Protein AF-S5MU71-F1 (afdb_monomer)

pLDDT: mean 88.89, std 8.13, range [57.47, 96.38]

Sequence (93 aa):
MWGVELLAIRYAAWIKPEFEIEVYEVFKTVVRLGVGAMSRLNKIDHIINTETKAISQCASQMAKWGVGGRKRLLHVARERVVNEVQMYLPGMV

Nearest PDB structures (foldseek):
  3na7-assembly1_A  TM=4.622E-01  e=4.835E+00  Helicobacter pylori NCTC 11638

Solvent-accessible surface area (backbone atoms only — not comparable to full-atom values): 5081 Å² total; per-residue (Å²): 129,68,67,65,58,55,50,51,53,52,53,49,27,72,78,36,64,67,52,47,55,51,53,49,53,52,50,53,49,39,48,52,51,18,52,52,32,46,54,52,40,52,51,50,53,49,50,52,52,52,51,53,55,55,35,76,76,32,75,86,49,40,76,60,46,31,86,85,37,57,48,38,55,52,50,53,51,41,54,55,32,50,55,52,20,43,74,48,40,70,86,76,122

Secondary structure (DSSP, 8-state):
--HHHHHHHHHHHHH-HHHHHHHHHHHHHHHHHHHHHHHHHHHHHHHHHHHHHHHHT-HHHHHHHSTTSHHHHHHHHHHHHHHHHHHHSTT--

Structure (mmCIF, N/CA/C/O backbone):
data_AF-S5MU71-F1
#
_entry.id   AF-S5MU71-F1
#
loop_
_atom_site.group_PDB
_atom_site.id
_atom_site.type_symbol
_atom_site.label_atom_id
_atom_site.label_alt_id
_atom_site.label_comp_id
_atom_site.label_asym_id
_atom_site.label_entity_id
_atom_site.label_seq_id
_atom_site.pdbx_PDB_ins_code
_atom_site.Cartn_x
_atom_site.Cartn_y
_atom_site.Cartn_z
_atom_site.occupancy
_atom_site.B_iso_or_equiv
_atom_site.auth_seq_id
_atom_site.auth_comp_id
_atom_site.auth_asym_id
_atom_site.auth_atom_id
_atom_site.pdbx_PDB_model_num
ATOM 1 N N . MET A 1 1 ? 13.765 -14.038 -12.586 1.00 57.47 1 MET A N 1
ATOM 2 C CA . MET A 1 1 ? 15.056 -13.698 -13.219 1.00 57.47 1 MET A CA 1
ATOM 3 C C . MET A 1 1 ? 15.069 -12.193 -13.430 1.00 57.47 1 MET A C 1
ATOM 5 O O . MET A 1 1 ? 14.474 -11.756 -14.393 1.00 57.47 1 MET A O 1
ATOM 9 N N . TRP A 1 2 ? 15.694 -11.409 -12.549 1.00 82.00 2 TRP A N 1
ATOM 10 C CA . TRP A 1 2 ? 15.625 -9.934 -12.616 1.00 82.00 2 TRP A CA 1
ATOM 11 C C . TRP A 1 2 ? 16.721 -9.294 -13.494 1.00 82.00 2 TRP A C 1
ATOM 13 O O . TRP A 1 2 ? 16.593 -8.165 -13.955 1.00 82.00 2 TRP A O 1
ATOM 23 N N . GLY A 1 3 ? 17.826 -10.011 -13.741 1.00 89.38 3 GLY A N 1
ATOM 24 C CA . GLY A 1 3 ? 19.008 -9.448 -14.411 1.00 89.38 3 GLY A CA 1
ATOM 25 C C . GLY A 1 3 ? 18.819 -9.127 -15.898 1.00 89.38 3 GLY A C 1
ATOM 26 O O . GLY A 1 3 ? 19.360 -8.135 -16.376 1.00 89.38 3 GLY A O 1
ATOM 27 N N . VAL A 1 4 ? 18.036 -9.932 -16.625 1.00 91.19 4 VAL A N 1
ATOM 28 C CA . VAL A 1 4 ? 17.784 -9.727 -18.066 1.00 91.19 4 VAL A CA 1
ATOM 29 C C . VAL A 1 4 ? 16.893 -8.503 -18.298 1.00 91.19 4 VAL A C 1
ATOM 31 O O . VAL A 1 4 ? 17.160 -7.704 -19.192 1.00 91.19 4 VAL A O 1
ATOM 34 N N . GLU A 1 5 ? 15.878 -8.319 -17.455 1.00 89.38 5 GLU A N 1
ATOM 35 C CA . GLU A 1 5 ? 14.946 -7.186 -17.513 1.00 89.38 5 GLU A CA 1
ATOM 36 C C . GLU A 1 5 ? 15.671 -5.861 -17.240 1.00 89.38 5 GLU A C 1
ATOM 38 O O . GLU A 1 5 ? 15.503 -4.896 -17.984 1.00 89.38 5 GLU A O 1
ATOM 43 N N . LEU A 1 6 ? 16.559 -5.833 -16.238 1.00 90.12 6 LEU A N 1
ATOM 44 C CA . LEU A 1 6 ? 17.403 -4.669 -15.945 1.00 90.12 6 LEU A CA 1
ATOM 45 C C . LEU A 1 6 ? 18.326 -4.302 -17.115 1.00 90.12 6 LEU A C 1
ATOM 47 O O . LEU A 1 6 ? 18.494 -3.123 -17.427 1.00 90.12 6 LEU A O 1
ATOM 51 N N . LEU A 1 7 ? 18.910 -5.304 -17.777 1.00 93.38 7 LEU A N 1
ATOM 52 C CA . LEU A 1 7 ? 19.739 -5.102 -18.966 1.00 93.38 7 LEU A CA 1
ATOM 53 C C . LEU A 1 7 ? 18.926 -4.499 -20.116 1.00 93.38 7 LEU A C 1
ATOM 55 O O . LEU A 1 7 ? 19.370 -3.526 -20.722 1.00 93.38 7 LEU A O 1
ATOM 59 N N . ALA A 1 8 ? 17.727 -5.023 -20.378 1.00 92.88 8 ALA A N 1
ATOM 60 C CA . ALA A 1 8 ? 16.835 -4.507 -21.414 1.00 92.88 8 ALA A CA 1
ATOM 61 C C . ALA A 1 8 ? 16.424 -3.047 -21.155 1.00 92.88 8 ALA A C 1
ATOM 63 O O . ALA A 1 8 ? 16.517 -2.222 -22.063 1.00 92.88 8 ALA A O 1
ATOM 64 N N . ILE A 1 9 ? 16.047 -2.708 -19.916 1.00 90.94 9 ILE A N 1
ATOM 65 C CA . ILE A 1 9 ? 15.717 -1.329 -19.513 1.00 90.94 9 ILE A CA 1
ATOM 66 C C . ILE A 1 9 ? 16.909 -0.400 -19.762 1.00 90.94 9 ILE A C 1
ATOM 68 O O . ILE A 1 9 ? 16.752 0.668 -20.350 1.00 90.94 9 ILE A O 1
ATOM 72 N N . ARG A 1 10 ? 18.118 -0.815 -19.367 1.00 92.50 10 ARG A N 1
ATOM 73 C CA . ARG A 1 10 ? 19.326 0.001 -19.537 1.00 92.50 10 ARG A CA 1
ATOM 74 C C . ARG A 1 10 ? 19.702 0.208 -21.005 1.00 92.50 10 ARG A C 1
ATOM 76 O O . ARG A 1 10 ? 20.102 1.307 -21.376 1.00 92.50 10 ARG A O 1
ATOM 83 N N . TYR A 1 11 ? 19.556 -0.818 -21.842 1.00 94.69 11 TYR A N 1
ATOM 84 C CA . TYR A 1 11 ? 19.758 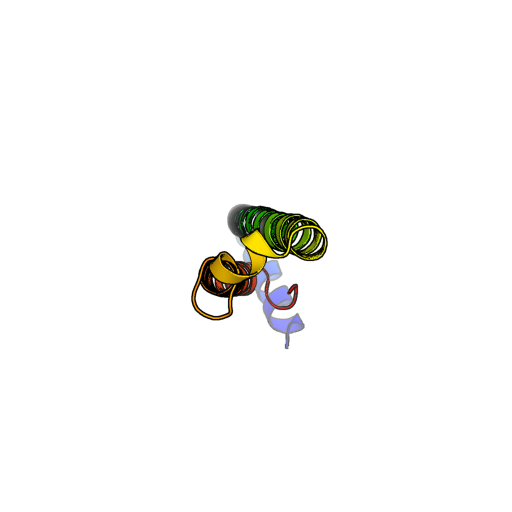-0.684 -23.287 1.00 94.69 11 TYR A CA 1
ATOM 85 C C . TYR A 1 11 ? 18.720 0.241 -23.931 1.00 94.69 11 TYR A C 1
ATOM 87 O O . TYR A 1 11 ? 19.087 1.081 -24.748 1.00 94.69 11 TYR A O 1
ATOM 95 N N . ALA A 1 12 ? 17.446 0.137 -23.546 1.00 92.25 12 ALA A N 1
ATOM 96 C CA . ALA A 1 12 ? 16.399 1.028 -24.040 1.00 92.25 12 ALA A CA 1
ATOM 97 C C . ALA A 1 12 ? 16.662 2.496 -23.652 1.00 92.25 12 ALA A C 1
ATOM 99 O O . ALA A 1 12 ? 16.564 3.378 -24.504 1.00 92.25 12 ALA A O 1
ATOM 100 N N . ALA A 1 13 ? 17.085 2.744 -22.407 1.00 93.81 13 ALA A N 1
ATOM 101 C CA . ALA A 1 13 ? 17.477 4.072 -21.933 1.00 93.81 13 ALA A CA 1
ATOM 102 C C . ALA A 1 13 ? 18.667 4.656 -22.715 1.00 93.81 13 ALA A C 1
ATOM 104 O O . ALA A 1 13 ? 18.678 5.844 -23.025 1.00 93.81 13 ALA A O 1
ATOM 105 N N . TRP A 1 14 ? 19.644 3.821 -23.093 1.00 93.94 14 TRP A N 1
ATOM 106 C CA . TRP A 1 14 ? 20.774 4.257 -23.922 1.00 93.94 14 TRP A CA 1
ATOM 107 C C . TRP A 1 14 ? 20.344 4.715 -25.324 1.00 93.94 14 TRP A C 1
ATOM 109 O O . TRP A 1 14 ? 20.911 5.664 -25.858 1.00 93.94 14 TRP A O 1
ATOM 119 N N . ILE A 1 15 ? 19.334 4.065 -25.910 1.00 94.00 15 ILE A N 1
ATOM 120 C CA . ILE A 1 15 ? 18.795 4.423 -27.232 1.00 94.00 15 ILE A CA 1
ATOM 121 C C . ILE A 1 15 ? 17.970 5.716 -27.162 1.00 94.00 15 ILE A C 1
ATOM 123 O O . ILE A 1 15 ? 18.017 6.521 -28.092 1.00 94.00 15 ILE A O 1
ATOM 127 N N . LYS A 1 16 ? 17.201 5.913 -26.083 1.00 94.31 16 LYS A N 1
ATOM 128 C CA . LYS A 1 16 ? 16.298 7.056 -25.912 1.00 94.31 16 LYS A CA 1
ATOM 129 C C . LYS A 1 16 ? 16.301 7.544 -24.454 1.00 94.31 16 LYS A C 1
ATOM 131 O O . LYS A 1 16 ? 15.638 6.925 -23.625 1.00 94.31 16 LYS A O 1
ATOM 136 N N . PRO A 1 17 ? 16.959 8.669 -24.126 1.00 92.25 17 PRO A N 1
ATOM 137 C CA . PRO A 1 17 ? 17.021 9.169 -22.751 1.00 92.25 17 PRO A CA 1
ATOM 138 C C . PRO A 1 17 ? 15.654 9.475 -22.120 1.00 92.25 17 PRO A C 1
ATOM 140 O O . PRO A 1 17 ? 15.477 9.287 -20.919 1.00 92.25 17 PRO A O 1
ATOM 143 N N . GLU A 1 18 ? 14.650 9.893 -22.902 1.00 93.12 18 GLU A N 1
ATOM 144 C CA . GLU A 1 18 ? 13.311 10.181 -22.363 1.00 93.12 18 GLU A CA 1
ATOM 145 C C . GLU A 1 18 ? 12.628 8.928 -21.801 1.00 93.12 18 GLU A C 1
ATOM 147 O O . GLU A 1 18 ? 11.809 9.036 -20.891 1.00 93.12 18 GLU A O 1
ATOM 152 N N . PHE A 1 19 ? 13.000 7.738 -22.284 1.00 94.00 19 PHE A N 1
ATOM 153 C CA . PHE A 1 19 ? 12.513 6.477 -21.729 1.00 94.00 19 PHE A CA 1
ATOM 154 C C . PHE A 1 19 ? 12.891 6.328 -20.249 1.00 94.00 19 PHE A C 1
ATOM 156 O O . PHE A 1 19 ? 12.074 5.885 -19.447 1.00 94.00 19 PHE A O 1
ATOM 163 N N . GLU A 1 20 ? 14.104 6.729 -19.857 1.00 90.31 20 GLU A N 1
ATOM 164 C CA . GLU A 1 20 ? 14.542 6.653 -18.459 1.00 90.31 20 GLU A CA 1
ATOM 165 C C . GLU A 1 20 ? 13.712 7.577 -17.558 1.00 90.31 20 GLU A C 1
ATOM 167 O O . GLU A 1 20 ? 13.318 7.189 -16.457 1.00 90.31 20 GLU A O 1
ATOM 172 N N . ILE A 1 21 ? 13.381 8.771 -18.056 1.00 92.00 21 ILE A N 1
ATOM 173 C CA . ILE A 1 21 ? 12.532 9.739 -17.351 1.00 92.00 21 ILE A CA 1
ATOM 174 C C . ILE A 1 21 ? 11.117 9.174 -17.166 1.00 92.00 21 ILE A C 1
ATOM 176 O O . ILE A 1 21 ? 10.563 9.248 -16.069 1.00 92.00 21 ILE A O 1
ATOM 180 N N . GLU A 1 22 ? 10.543 8.575 -18.213 1.00 92.69 22 GLU A N 1
ATOM 181 C CA . GLU A 1 22 ? 9.224 7.935 -18.152 1.00 92.69 22 GLU A CA 1
ATOM 182 C C . GLU A 1 22 ? 9.202 6.788 -17.131 1.00 92.69 22 GLU A C 1
ATOM 184 O O . GLU A 1 22 ? 8.317 6.738 -16.273 1.00 92.69 22 GLU A O 1
ATOM 189 N N . VAL A 1 23 ? 10.207 5.905 -17.162 1.00 91.25 23 VAL A N 1
ATOM 190 C CA . VAL A 1 23 ? 10.349 4.808 -16.190 1.00 91.25 23 VAL A CA 1
ATOM 191 C C . VAL A 1 23 ? 10.451 5.355 -14.765 1.00 91.25 23 VAL A C 1
ATOM 193 O O . VAL A 1 23 ? 9.783 4.842 -13.862 1.00 91.25 23 VAL A O 1
ATOM 196 N N . TYR A 1 24 ? 11.240 6.411 -14.554 1.00 92.00 24 TYR A N 1
ATOM 197 C CA . TYR A 1 24 ? 11.394 7.036 -13.244 1.00 92.00 24 TYR A CA 1
ATOM 198 C C . TYR A 1 24 ? 10.084 7.639 -12.719 1.00 92.00 24 TYR A C 1
ATOM 200 O O . TYR A 1 24 ? 9.719 7.400 -11.566 1.00 92.00 24 TYR A O 1
ATOM 208 N N . GL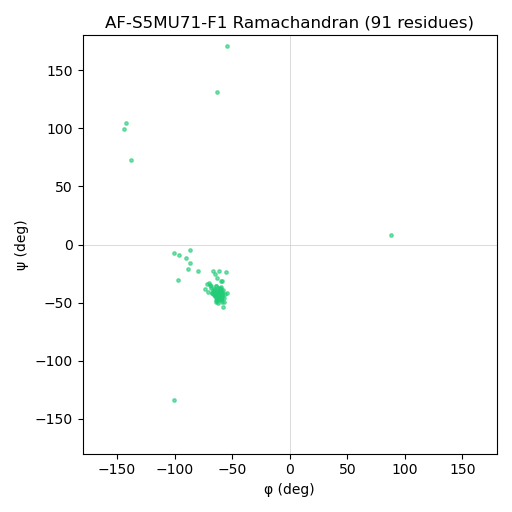U A 1 25 ? 9.347 8.391 -13.537 1.00 94.88 25 GLU A N 1
ATOM 209 C CA . GLU A 1 25 ? 8.090 9.018 -13.106 1.00 94.88 25 GLU A CA 1
ATOM 210 C C . GLU A 1 25 ? 6.981 7.987 -12.850 1.00 94.88 25 GLU A C 1
ATOM 212 O O . GLU A 1 25 ? 6.229 8.117 -11.875 1.00 94.88 25 GLU A O 1
ATOM 217 N N . VAL A 1 26 ? 6.917 6.910 -13.641 1.00 93.06 26 VAL A N 1
ATOM 218 C CA . VAL A 1 26 ? 6.019 5.776 -13.368 1.00 93.06 26 VAL A CA 1
ATOM 219 C C . VAL A 1 26 ? 6.380 5.124 -12.036 1.00 93.06 26 VAL A C 1
ATOM 221 O O . VAL A 1 26 ? 5.512 4.969 -11.174 1.00 93.06 26 VAL A O 1
ATOM 224 N N . PHE A 1 27 ? 7.658 4.802 -11.824 1.00 90.88 27 PHE A N 1
ATOM 225 C CA . PHE A 1 27 ? 8.128 4.206 -10.574 1.00 90.88 27 PHE A CA 1
ATOM 226 C C . PHE A 1 27 ? 7.793 5.087 -9.365 1.00 90.88 27 PHE A C 1
ATOM 228 O O . PHE A 1 27 ? 7.185 4.632 -8.396 1.00 90.88 27 PHE A O 1
ATOM 235 N N . LYS A 1 28 ? 8.119 6.378 -9.439 1.00 94.38 28 LYS A N 1
ATOM 236 C CA . LYS A 1 28 ? 7.832 7.370 -8.398 1.00 94.38 28 LYS A CA 1
ATOM 237 C C . LYS A 1 28 ? 6.337 7.476 -8.099 1.00 94.38 28 LYS A C 1
ATOM 239 O O . LYS A 1 28 ? 5.955 7.568 -6.931 1.00 94.38 28 LYS A O 1
ATOM 244 N N . THR A 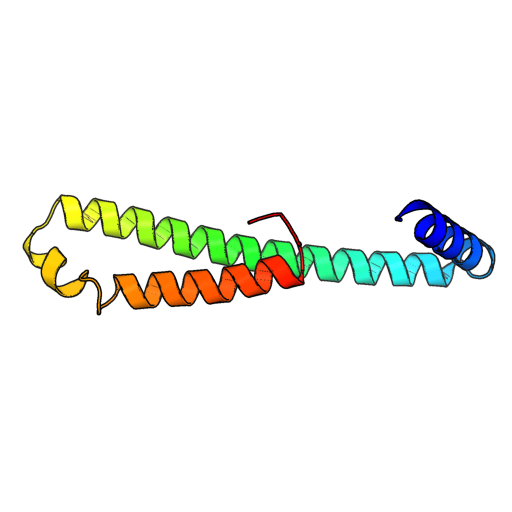1 29 ? 5.489 7.431 -9.125 1.00 95.69 29 THR A N 1
ATOM 245 C CA . THR A 1 29 ? 4.028 7.445 -8.969 1.00 95.69 29 THR A CA 1
ATOM 246 C C . THR A 1 29 ? 3.543 6.201 -8.230 1.00 95.69 29 THR A C 1
ATOM 248 O O . THR A 1 29 ? 2.826 6.330 -7.237 1.00 95.69 29 THR A O 1
ATOM 251 N N . VAL A 1 30 ? 3.981 5.009 -8.646 1.00 93.25 30 VAL A N 1
ATOM 252 C CA . VAL A 1 30 ? 3.623 3.734 -8.000 1.00 93.25 30 VAL A CA 1
ATOM 253 C C . VAL A 1 30 ? 4.067 3.715 -6.537 1.00 93.25 30 VAL A C 1
ATOM 255 O O . VAL A 1 30 ? 3.260 3.422 -5.656 1.00 93.25 30 VAL A O 1
ATOM 258 N N . VAL A 1 31 ? 5.308 4.121 -6.250 1.00 91.50 31 VAL A N 1
ATOM 259 C CA . VAL A 1 31 ? 5.816 4.214 -4.873 1.00 91.50 31 VAL A CA 1
ATOM 260 C C . VAL A 1 31 ? 4.981 5.191 -4.047 1.00 91.50 31 VAL A C 1
ATOM 262 O O . VAL A 1 31 ? 4.598 4.871 -2.923 1.00 91.50 31 VAL A O 1
ATOM 265 N N . ARG A 1 32 ? 4.636 6.367 -4.588 1.00 94.44 32 ARG A N 1
ATOM 266 C CA . ARG A 1 32 ? 3.804 7.354 -3.882 1.00 94.44 32 ARG A CA 1
ATOM 267 C C . ARG A 1 32 ? 2.407 6.813 -3.569 1.00 94.44 32 ARG A C 1
ATOM 269 O O . ARG A 1 32 ? 1.908 7.049 -2.467 1.00 94.44 32 ARG A O 1
ATOM 276 N N . LEU A 1 33 ? 1.789 6.087 -4.502 1.00 94.69 33 LEU A N 1
ATOM 277 C CA . LEU A 1 33 ? 0.499 5.422 -4.287 1.00 94.69 33 LEU A CA 1
ATOM 278 C C . LEU A 1 33 ? 0.603 4.356 -3.191 1.00 94.69 33 LEU A C 1
ATOM 280 O O . LEU A 1 33 ? -0.212 4.352 -2.266 1.00 94.69 33 LEU A O 1
ATOM 284 N N . GLY A 1 34 ? 1.653 3.536 -3.229 1.00 92.88 34 GLY A N 1
ATOM 285 C CA . GLY A 1 34 ? 1.937 2.537 -2.203 1.00 92.88 34 GLY A CA 1
ATOM 286 C C . GLY A 1 34 ? 2.151 3.139 -0.812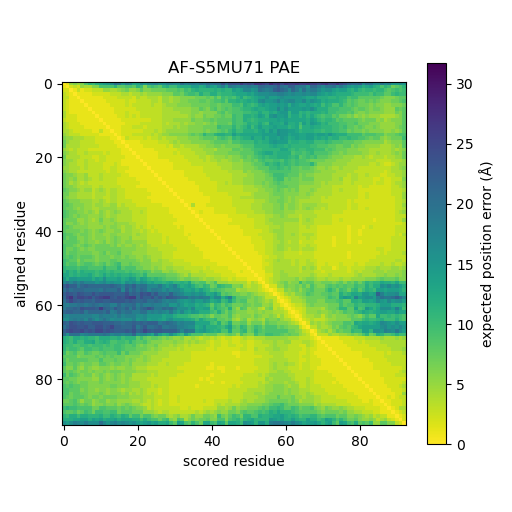 1.00 92.88 34 GLY A C 1
ATOM 287 O O . GLY A 1 34 ? 1.540 2.691 0.157 1.00 92.88 34 GLY A O 1
ATOM 288 N N . VAL A 1 35 ? 2.937 4.214 -0.699 1.00 93.12 35 VAL A N 1
ATOM 289 C CA . VAL A 1 35 ? 3.130 4.952 0.565 1.00 93.12 35 VAL A CA 1
ATOM 290 C C . VAL A 1 35 ? 1.809 5.539 1.071 1.00 93.12 35 VAL A C 1
ATOM 292 O O . VAL A 1 35 ? 1.516 5.473 2.267 1.00 93.12 35 VAL A O 1
ATOM 295 N N . GLY A 1 36 ? 0.975 6.071 0.175 1.00 94.94 36 GLY A N 1
ATOM 296 C CA . GLY A 1 36 ? -0.364 6.549 0.518 1.00 94.94 36 GLY A CA 1
ATOM 297 C C . GLY A 1 36 ? -1.265 5.440 1.072 1.00 94.94 36 GLY A C 1
ATOM 298 O O . GLY A 1 36 ? -1.948 5.650 2.077 1.00 94.94 36 GLY A O 1
ATOM 299 N N . ALA A 1 37 ? -1.241 4.255 0.458 1.00 94.50 37 ALA A N 1
ATOM 300 C CA . ALA A 1 37 ? -1.971 3.083 0.937 1.00 94.50 37 ALA A CA 1
ATOM 301 C C . ALA A 1 37 ? -1.451 2.602 2.304 1.00 94.50 37 ALA A C 1
ATOM 303 O O . ALA A 1 37 ? -2.251 2.396 3.219 1.00 94.50 37 ALA A O 1
ATOM 304 N N . MET A 1 38 ? -0.129 2.549 2.502 1.00 94.12 38 MET A N 1
ATOM 305 C CA . MET A 1 38 ? 0.478 2.210 3.798 1.00 94.12 38 MET A CA 1
ATOM 306 C C . MET A 1 38 ? 0.095 3.202 4.901 1.00 94.12 38 MET A C 1
ATOM 308 O O . MET A 1 38 ? -0.221 2.797 6.016 1.00 94.12 38 MET A O 1
ATOM 312 N N . SER A 1 39 ? 0.052 4.504 4.606 1.00 95.75 39 SER A N 1
ATOM 313 C CA . SER A 1 39 ? -0.386 5.513 5.580 1.00 95.75 39 SER A CA 1
ATOM 314 C C . SER A 1 39 ? -1.828 5.270 6.050 1.00 95.75 39 SER A C 1
ATOM 316 O O . SER A 1 39 ? -2.120 5.349 7.248 1.00 95.75 39 SER A O 1
ATOM 318 N N . ARG A 1 40 ? -2.732 4.904 5.130 1.00 95.44 40 ARG A N 1
ATOM 319 C CA . ARG A 1 40 ? -4.113 4.531 5.478 1.00 95.44 40 ARG A CA 1
ATOM 320 C C . ARG A 1 40 ? -4.167 3.246 6.299 1.00 95.44 40 ARG A C 1
ATOM 322 O O . ARG A 1 40 ? -4.929 3.201 7.264 1.00 95.44 40 ARG A O 1
ATOM 329 N N . LEU A 1 41 ? -3.352 2.245 5.961 1.00 95.75 41 LEU A N 1
ATOM 330 C CA . LEU A 1 41 ? -3.251 0.999 6.723 1.00 95.75 41 LEU A CA 1
ATOM 331 C C . LEU A 1 41 ? -2.822 1.276 8.168 1.00 95.75 41 LEU A C 1
ATOM 333 O O . LEU A 1 41 ? -3.512 0.873 9.102 1.00 95.75 41 LEU A O 1
ATOM 337 N N . ASN A 1 42 ? -1.764 2.072 8.346 1.00 95.19 42 ASN A N 1
ATOM 338 C CA . ASN A 1 42 ? -1.260 2.478 9.658 1.00 95.19 42 ASN A CA 1
ATOM 339 C C . ASN A 1 42 ? -2.329 3.200 10.484 1.00 95.19 42 ASN A C 1
ATOM 341 O O . ASN A 1 42 ? -2.444 2.981 11.689 1.00 95.19 42 ASN A O 1
ATOM 345 N N . LYS A 1 43 ? -3.150 4.042 9.845 1.00 96.38 43 LYS A N 1
ATOM 346 C CA . LYS A 1 43 ? -4.268 4.714 10.516 1.00 96.38 43 LYS A CA 1
ATOM 347 C C . LYS A 1 43 ? -5.334 3.721 10.988 1.00 96.38 43 LYS A C 1
ATOM 349 O O . LYS A 1 43 ? -5.831 3.871 12.103 1.00 96.38 43 LYS A O 1
ATOM 354 N N . ILE A 1 44 ? -5.687 2.724 10.173 1.00 95.88 44 ILE A N 1
ATOM 355 C CA . ILE A 1 44 ? -6.648 1.677 10.559 1.00 95.88 44 ILE A CA 1
ATOM 356 C C . ILE A 1 44 ? -6.097 0.860 11.730 1.00 95.88 44 ILE A C 1
ATOM 358 O O . ILE A 1 44 ? -6.802 0.682 12.722 1.00 95.88 44 ILE A O 1
ATOM 362 N N . ASP A 1 45 ? -4.838 0.432 11.659 1.00 95.19 45 ASP A N 1
ATOM 363 C CA . ASP A 1 45 ? -4.196 -0.341 12.726 1.00 95.19 45 ASP A CA 1
ATOM 364 C C . ASP A 1 45 ? -4.094 0.465 14.026 1.00 95.19 45 ASP A C 1
ATOM 366 O O . ASP A 1 45 ? -4.375 -0.052 15.109 1.00 95.19 45 ASP A O 1
ATOM 370 N N . HIS A 1 46 ? -3.794 1.763 13.932 1.00 96.12 46 HIS A N 1
ATOM 371 C CA . HIS A 1 46 ? -3.838 2.656 15.084 1.00 96.12 46 HIS A CA 1
ATOM 372 C C . HIS A 1 46 ? -5.243 2.713 15.703 1.00 96.12 46 HIS A C 1
ATOM 374 O O . HIS A 1 46 ? -5.376 2.558 16.914 1.00 96.12 46 HIS A O 1
ATOM 380 N N . ILE A 1 47 ? -6.298 2.894 14.899 1.00 94.12 47 ILE A N 1
ATOM 381 C CA . ILE A 1 47 ? -7.688 2.923 15.389 1.00 94.12 47 ILE A CA 1
ATOM 382 C C . ILE A 1 47 ? -8.053 1.600 16.069 1.00 94.12 47 ILE A C 1
ATOM 384 O O . ILE A 1 47 ? -8.575 1.616 17.182 1.00 94.12 47 ILE A O 1
ATOM 388 N N . ILE A 1 48 ? -7.739 0.460 15.445 1.00 92.44 48 ILE A N 1
ATOM 389 C CA . ILE A 1 48 ? -7.992 -0.867 16.022 1.00 92.44 48 ILE A CA 1
ATOM 390 C C . ILE A 1 48 ? -7.296 -0.999 17.378 1.00 92.44 48 ILE A C 1
ATOM 392 O O . ILE A 1 48 ? -7.921 -1.444 18.342 1.00 92.44 48 ILE A O 1
ATOM 396 N N . ASN A 1 49 ? -6.032 -0.587 17.478 1.00 92.00 49 ASN A N 1
ATOM 397 C CA . ASN A 1 49 ? -5.265 -0.657 18.718 1.00 92.00 49 ASN A CA 1
ATOM 398 C C . ASN A 1 49 ? -5.836 0.257 19.809 1.00 92.00 49 ASN A C 1
ATOM 400 O O . ASN A 1 49 ? -5.964 -0.167 20.959 1.00 92.00 49 ASN A O 1
ATOM 404 N N . THR A 1 50 ? -6.198 1.496 19.470 1.00 91.69 50 THR A N 1
ATOM 405 C CA . THR A 1 50 ? -6.803 2.441 20.418 1.00 91.69 50 THR A CA 1
ATOM 406 C C . THR A 1 50 ? -8.149 1.937 20.926 1.00 91.69 50 THR A C 1
ATOM 408 O O . THR A 1 50 ? -8.372 1.915 22.135 1.00 91.69 50 THR A O 1
ATOM 411 N N . GLU A 1 51 ? -9.031 1.493 20.031 1.00 89.12 51 GLU A N 1
ATOM 412 C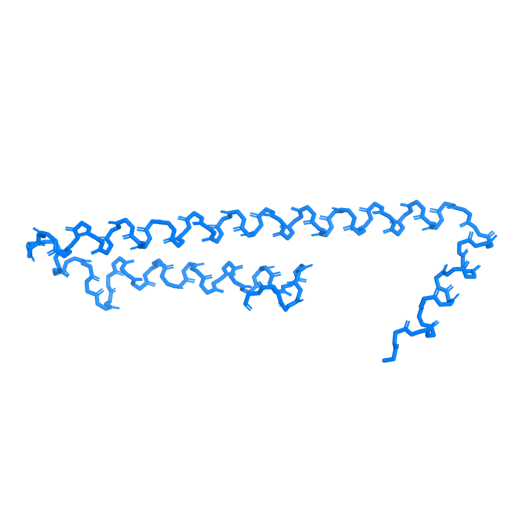 CA . GLU A 1 51 ? -10.353 0.992 20.412 1.00 89.12 51 GLU A CA 1
ATOM 413 C C . GLU A 1 51 ? -10.242 -0.309 21.216 1.00 89.12 51 GLU A C 1
ATOM 415 O O . GLU A 1 51 ? -10.866 -0.434 22.267 1.00 89.12 51 GLU A O 1
ATOM 420 N N . THR A 1 52 ? -9.359 -1.231 20.823 1.00 87.69 52 THR A N 1
ATOM 421 C CA . THR A 1 52 ? -9.093 -2.454 21.601 1.00 87.69 52 THR A CA 1
ATOM 422 C C . THR A 1 52 ? -8.658 -2.131 23.032 1.00 87.69 52 THR A C 1
ATOM 424 O O . THR A 1 52 ? -9.158 -2.746 23.977 1.00 87.69 52 THR A O 1
ATOM 427 N N . LYS A 1 53 ? -7.778 -1.135 23.216 1.00 86.19 53 LYS A N 1
ATOM 428 C CA . LYS A 1 53 ? -7.373 -0.670 24.552 1.00 86.19 53 LYS A CA 1
ATOM 429 C C . LYS A 1 53 ? -8.549 -0.070 25.327 1.00 86.19 53 LYS A C 1
ATOM 431 O O . LYS A 1 53 ? -8.762 -0.466 26.469 1.00 86.19 53 LYS A O 1
ATOM 436 N N . ALA A 1 54 ? -9.338 0.817 24.718 1.00 84.44 54 ALA A N 1
ATOM 437 C CA . ALA A 1 54 ? -10.494 1.438 25.373 1.00 84.44 54 ALA A CA 1
ATOM 438 C C . ALA A 1 54 ? -11.543 0.406 25.833 1.00 84.44 54 ALA A C 1
ATOM 440 O O . ALA A 1 54 ? -12.041 0.470 26.954 1.00 84.44 54 ALA A O 1
ATOM 441 N N . ILE A 1 55 ? -11.826 -0.600 25.003 1.00 83.69 55 ILE A N 1
ATOM 442 C CA . ILE A 1 55 ? -12.808 -1.648 25.308 1.00 83.69 55 ILE A CA 1
ATOM 443 C C . ILE A 1 55 ? -12.325 -2.588 26.416 1.00 83.69 55 ILE A C 1
ATOM 445 O O . ILE A 1 55 ? -13.137 -3.020 27.231 1.00 83.69 55 ILE A O 1
ATOM 449 N N . SER A 1 56 ? -11.016 -2.846 26.517 1.00 76.06 56 SER A N 1
ATOM 450 C CA . SER A 1 56 ? -10.456 -3.610 27.645 1.00 76.06 56 SER A CA 1
ATOM 451 C C . SER A 1 56 ? -10.691 -2.938 29.006 1.00 76.06 56 SER A C 1
ATOM 453 O O . SER A 1 56 ? -10.721 -3.617 30.027 1.00 76.06 56 SER A O 1
ATOM 455 N N . GLN A 1 57 ? -10.916 -1.620 29.019 1.00 77.00 57 GLN A N 1
ATOM 456 C CA . GLN A 1 57 ? -11.182 -0.830 30.223 1.00 77.00 57 GLN A CA 1
ATOM 457 C C . GLN A 1 57 ? -12.684 -0.612 30.487 1.00 77.00 57 GLN A C 1
AT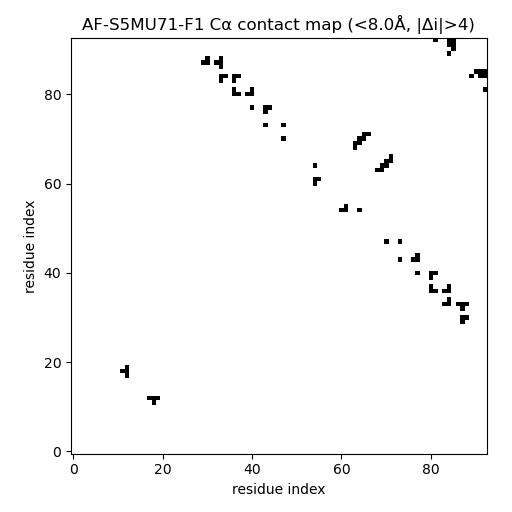OM 459 O O . GLN A 1 57 ? -13.045 -0.117 31.553 1.00 77.00 57 GLN A O 1
ATOM 464 N N . CYS A 1 58 ? -13.577 -0.972 29.554 1.00 74.75 58 CYS A N 1
ATOM 465 C CA . CYS A 1 58 ? -15.007 -0.681 29.660 1.00 74.75 58 CYS A CA 1
ATOM 466 C C . CYS A 1 58 ? -15.890 -1.812 29.096 1.00 74.75 58 CYS A C 1
ATOM 468 O O . CYS A 1 58 ? -16.158 -1.889 27.893 1.00 74.75 58 CYS A O 1
ATOM 470 N N . ALA A 1 59 ? -16.423 -2.655 29.988 1.00 67.69 59 ALA A N 1
ATOM 471 C CA . ALA A 1 59 ? -17.256 -3.810 29.633 1.00 67.69 59 ALA A CA 1
ATOM 472 C C . ALA A 1 59 ? -18.528 -3.447 28.836 1.00 67.69 59 ALA A C 1
ATOM 474 O O . ALA A 1 59 ? -18.953 -4.206 27.965 1.00 67.69 59 ALA A O 1
ATOM 475 N N . SER A 1 60 ? -19.116 -2.265 29.063 1.00 70.75 60 SER A N 1
ATOM 476 C CA . SER A 1 60 ? -20.321 -1.816 28.343 1.00 70.75 60 SER A CA 1
ATOM 477 C C . SER A 1 60 ? -20.076 -1.563 26.847 1.00 70.75 60 SER A C 1
ATOM 479 O O . SER A 1 60 ? -21.004 -1.655 26.041 1.00 70.75 60 SER A O 1
ATOM 481 N N . GLN A 1 61 ? -18.828 -1.300 26.444 1.00 72.06 61 GLN A N 1
ATOM 482 C CA . GLN A 1 61 ? -18.448 -1.098 25.043 1.00 72.06 61 GLN A CA 1
ATOM 483 C C . GLN A 1 61 ? -18.122 -2.414 24.315 1.00 72.06 61 GLN A C 1
ATOM 485 O O . GLN A 1 61 ? -18.157 -2.456 23.082 1.00 72.06 61 GLN A O 1
ATOM 490 N N . MET A 1 62 ? -17.895 -3.513 25.049 1.00 70.88 62 MET A N 1
ATOM 491 C CA . MET A 1 62 ? -17.550 -4.822 24.476 1.00 70.88 62 MET A CA 1
ATOM 492 C C . MET A 1 62 ? -18.649 -5.380 23.564 1.00 70.88 62 MET A C 1
ATOM 494 O O . MET A 1 62 ? -18.341 -5.937 22.511 1.00 70.88 62 MET A O 1
ATOM 498 N N . ALA A 1 63 ? -19.925 -5.178 23.909 1.00 71.25 63 ALA A N 1
ATOM 499 C CA . ALA A 1 63 ? -21.050 -5.675 23.112 1.00 71.25 63 ALA A CA 1
ATOM 500 C C . ALA A 1 63 ? -21.113 -5.035 21.708 1.00 71.25 63 ALA A C 1
ATOM 502 O O . ALA A 1 63 ? -21.416 -5.714 20.730 1.00 71.25 63 ALA A O 1
ATOM 503 N N . LYS A 1 64 ? -20.758 -3.745 21.581 1.00 75.38 64 LYS A N 1
ATOM 504 C CA . LYS A 1 64 ? -20.713 -3.022 20.291 1.00 75.38 64 LYS A CA 1
ATOM 505 C C . LYS A 1 64 ? -19.443 -3.326 19.478 1.00 75.38 64 LYS A C 1
ATOM 507 O O . LYS A 1 64 ? -19.438 -3.184 18.253 1.00 75.38 64 LYS A O 1
ATOM 512 N N . TRP A 1 65 ? -18.376 -3.760 20.150 1.00 80.50 65 TRP A N 1
ATOM 513 C CA . TRP A 1 65 ? -17.086 -4.139 19.559 1.00 80.50 65 TRP A CA 1
ATOM 514 C C . TRP A 1 65 ? -17.006 -5.598 19.090 1.00 80.50 65 TRP A C 1
ATOM 516 O O . TRP A 1 65 ? -16.002 -6.009 18.512 1.00 80.50 65 TRP A O 1
ATOM 526 N N . GLY A 1 66 ? -18.042 -6.399 19.343 1.00 77.06 66 GLY A N 1
ATOM 527 C CA . GLY A 1 66 ? -18.052 -7.830 19.051 1.00 77.06 66 GLY A CA 1
ATOM 528 C C . GLY A 1 66 ? -17.732 -8.205 17.596 1.00 77.06 66 GLY A C 1
ATOM 529 O O . GLY A 1 66 ? -17.673 -7.376 16.686 1.00 77.06 66 GLY A O 1
ATOM 530 N N . VAL A 1 67 ? -17.562 -9.509 17.375 1.00 70.19 67 VAL A N 1
ATOM 531 C CA . VAL A 1 67 ? -17.071 -10.132 16.129 1.00 70.19 67 VAL A CA 1
ATOM 532 C C . VAL A 1 67 ? -17.878 -9.757 14.875 1.00 70.19 67 VAL A C 1
ATOM 534 O O . VAL A 1 67 ? -17.326 -9.806 13.783 1.00 70.19 67 VAL A O 1
ATOM 537 N N . GLY A 1 68 ? -19.143 -9.345 15.007 1.00 75.94 68 GLY A N 1
ATOM 538 C CA . GLY A 1 68 ? -19.989 -8.903 13.886 1.00 75.94 68 GLY A CA 1
ATOM 539 C C . GLY A 1 68 ? -20.127 -7.384 13.717 1.00 75.94 68 GLY A C 1
ATOM 540 O O . GLY A 1 68 ? -20.719 -6.939 12.741 1.00 75.94 68 GLY A O 1
ATOM 541 N N . GLY A 1 69 ? -19.614 -6.586 14.658 1.00 83.94 69 GLY A N 1
ATOM 542 C CA . GLY A 1 69 ? -19.831 -5.140 14.715 1.00 83.94 69 GLY A CA 1
ATOM 543 C C . GLY A 1 69 ? -18.656 -4.323 14.178 1.00 83.94 69 GLY A C 1
ATOM 544 O O . GLY A 1 69 ? -18.074 -4.608 13.128 1.00 83.94 69 GLY A O 1
ATOM 545 N N . ARG A 1 70 ? -18.273 -3.289 14.934 1.00 87.81 70 ARG A N 1
ATOM 546 C CA . ARG A 1 70 ? -17.233 -2.329 14.534 1.00 87.81 70 ARG A CA 1
ATOM 547 C C . ARG A 1 70 ? -15.867 -2.976 14.284 1.00 87.81 70 ARG A C 1
ATOM 549 O O . ARG A 1 70 ? -15.190 -2.604 13.328 1.00 87.81 70 ARG A O 1
ATOM 556 N N . LYS A 1 71 ? -15.503 -3.997 15.068 1.00 89.62 71 LYS A N 1
ATOM 557 C CA . LYS A 1 71 ? -14.262 -4.761 14.881 1.00 89.62 71 LYS A CA 1
ATOM 558 C C . LYS A 1 71 ? -14.190 -5.408 13.494 1.00 89.62 71 LYS A C 1
ATOM 560 O O . LYS A 1 71 ? -13.160 -5.313 12.831 1.00 89.62 71 LYS A O 1
ATOM 565 N N . ARG A 1 72 ? -15.285 -6.010 13.009 1.00 90.19 72 ARG A N 1
ATOM 566 C CA . ARG A 1 72 ? -15.324 -6.622 11.669 1.00 90.19 72 ARG A CA 1
ATOM 567 C C . ARG A 1 72 ? -15.185 -5.581 10.573 1.00 90.19 72 ARG A C 1
ATOM 569 O O . ARG A 1 72 ? -14.422 -5.806 9.643 1.00 90.19 72 ARG A O 1
ATOM 576 N N . LEU A 1 73 ? -15.878 -4.449 10.695 1.00 92.00 73 LEU A N 1
ATOM 577 C CA . LEU A 1 73 ? -15.795 -3.365 9.713 1.00 92.00 73 LEU A CA 1
ATOM 578 C C . LEU A 1 73 ? -14.362 -2.840 9.569 1.00 92.00 73 LEU A C 1
ATOM 580 O O . LEU A 1 73 ? -13.892 -2.658 8.449 1.00 92.00 73 LEU A O 1
ATOM 584 N N . LEU A 1 74 ? -13.651 -2.661 10.686 1.00 93.56 74 LEU A N 1
ATOM 585 C CA . LEU A 1 74 ? -12.255 -2.222 10.675 1.00 93.56 74 LEU A CA 1
ATOM 586 C C . LEU A 1 74 ? -11.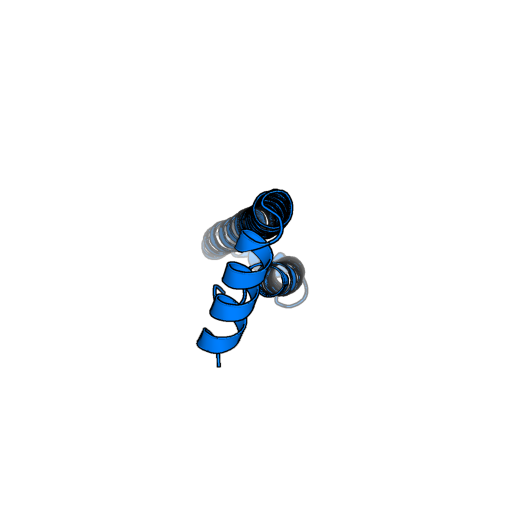315 -3.281 10.088 1.00 93.56 74 LEU A C 1
ATOM 588 O O . LEU A 1 74 ? -10.459 -2.931 9.284 1.00 93.56 74 LEU A O 1
ATOM 592 N N . HIS A 1 75 ? -11.490 -4.566 10.415 1.00 93.75 75 HIS A N 1
ATOM 593 C CA . HIS A 1 75 ? -10.671 -5.629 9.820 1.00 93.75 75 HIS A CA 1
ATOM 594 C C . HIS A 1 75 ? -10.946 -5.828 8.324 1.00 93.75 75 HIS A C 1
ATOM 596 O O . HIS A 1 75 ? -10.004 -6.013 7.564 1.00 93.75 75 HIS A O 1
ATOM 602 N N . VAL A 1 76 ? -12.197 -5.711 7.872 1.00 94.75 76 VAL A N 1
ATOM 603 C CA . VAL A 1 76 ? -12.528 -5.746 6.437 1.00 94.75 76 VAL A CA 1
ATOM 604 C C . VAL A 1 76 ? -11.937 -4.532 5.718 1.00 94.75 76 VAL A C 1
ATOM 606 O O . VAL A 1 76 ? -11.399 -4.663 4.621 1.00 94.75 76 VAL A O 1
ATOM 609 N N . ALA A 1 77 ? -11.997 -3.343 6.325 1.00 94.38 77 ALA A N 1
ATOM 610 C CA . ALA A 1 77 ? -11.331 -2.161 5.783 1.00 94.38 77 ALA A CA 1
ATOM 611 C C . ALA A 1 77 ? -9.809 -2.359 5.717 1.00 94.38 77 ALA A C 1
ATOM 613 O O . ALA A 1 77 ? -9.198 -2.020 4.707 1.00 94.38 77 ALA A O 1
ATOM 614 N N . ARG A 1 78 ? -9.212 -2.965 6.750 1.00 95.56 78 ARG A N 1
ATOM 615 C CA . ARG A 1 78 ? -7.793 -3.331 6.781 1.00 95.56 78 ARG A CA 1
ATOM 616 C C . ARG A 1 78 ? -7.440 -4.265 5.628 1.00 95.56 78 ARG A C 1
ATOM 618 O O . ARG A 1 78 ? -6.555 -3.928 4.859 1.00 95.56 78 ARG A O 1
ATOM 625 N N . GLU A 1 79 ? -8.151 -5.382 5.463 1.00 95.50 79 GLU A N 1
ATOM 626 C CA . GLU A 1 79 ? -7.929 -6.352 4.375 1.00 95.50 79 GLU A CA 1
ATOM 627 C C . GLU A 1 79 ? -7.977 -5.686 2.991 1.00 95.50 79 GLU A C 1
ATOM 629 O O . GLU A 1 79 ? -7.116 -5.935 2.150 1.00 95.50 79 GLU A O 1
ATOM 634 N N . ARG A 1 80 ? -8.930 -4.772 2.766 1.00 94.38 80 ARG A N 1
ATOM 635 C CA . ARG A 1 80 ? -9.013 -4.008 1.510 1.00 94.38 80 ARG A CA 1
ATOM 636 C C . ARG A 1 80 ? -7.777 -3.145 1.270 1.00 94.38 80 ARG A C 1
ATOM 638 O O . ARG A 1 80 ? -7.261 -3.132 0.159 1.00 94.38 80 ARG A O 1
ATOM 645 N N . VAL A 1 81 ? -7.304 -2.440 2.296 1.00 94.31 81 VAL A N 1
ATOM 646 C CA . VAL A 1 81 ? -6.113 -1.589 2.171 1.00 94.31 81 VAL A CA 1
ATOM 647 C C . VAL A 1 81 ? -4.840 -2.430 2.055 1.00 94.31 81 VAL A C 1
ATOM 649 O O . VAL A 1 81 ? -3.952 -2.050 1.307 1.00 94.31 81 VAL A O 1
ATOM 652 N N . VAL A 1 82 ? -4.754 -3.592 2.710 1.00 94.88 82 VAL A N 1
ATOM 653 C CA . VAL A 1 82 ? -3.638 -4.540 2.531 1.00 94.88 82 VAL A CA 1
ATOM 654 C C . VAL A 1 82 ? -3.545 -4.994 1.075 1.00 94.88 82 VAL A C 1
ATOM 656 O O . VAL A 1 82 ? -2.465 -4.944 0.496 1.00 94.88 82 VAL A O 1
ATOM 659 N N . ASN A 1 83 ? -4.673 -5.356 0.456 1.00 93.69 83 ASN A N 1
ATOM 660 C CA . ASN A 1 83 ? -4.701 -5.718 -0.963 1.00 93.69 83 ASN A CA 1
ATOM 661 C C . ASN A 1 83 ? -4.228 -4.561 -1.858 1.00 93.69 83 ASN A C 1
ATOM 663 O O . ASN A 1 83 ? -3.506 -4.781 -2.827 1.00 93.69 83 ASN A O 1
ATOM 667 N N . GLU A 1 84 ? -4.598 -3.325 -1.518 1.00 92.75 84 GLU A N 1
ATOM 668 C CA . GLU A 1 84 ? -4.133 -2.136 -2.232 1.00 92.75 84 GLU A CA 1
ATOM 669 C C . GLU A 1 84 ? -2.627 -1.888 -2.041 1.00 92.75 84 GLU A C 1
ATOM 671 O O . GLU A 1 84 ? -1.930 -1.581 -3.004 1.00 92.75 84 GLU A O 1
ATOM 676 N N . VAL A 1 85 ? -2.094 -2.063 -0.828 1.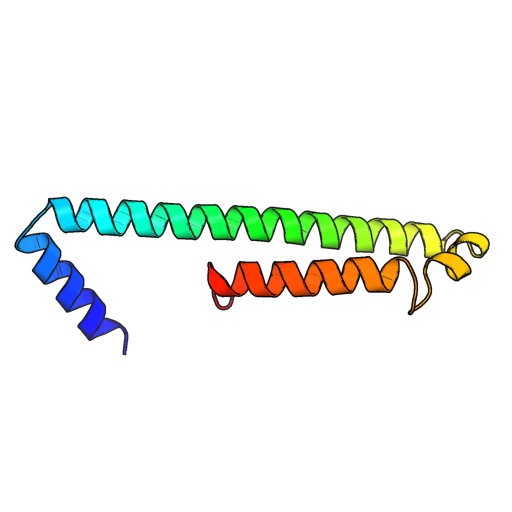00 93.06 85 VAL A N 1
ATOM 677 C CA . VAL A 1 85 ? -0.647 -1.964 -0.582 1.00 93.06 85 VAL A CA 1
ATOM 678 C C . VAL A 1 85 ? 0.098 -3.029 -1.379 1.00 93.06 85 VAL A C 1
ATOM 680 O O . VAL A 1 85 ? 1.062 -2.693 -2.054 1.00 93.06 85 VAL A O 1
ATOM 683 N N . GLN A 1 86 ? -0.375 -4.277 -1.377 1.00 91.31 86 GLN A N 1
ATOM 684 C CA . GLN A 1 86 ? 0.261 -5.379 -2.101 1.00 91.31 86 GLN A CA 1
ATOM 685 C C . GLN A 1 86 ? 0.270 -5.161 -3.623 1.00 91.31 86 GLN A C 1
ATOM 687 O O . GLN A 1 86 ? 1.183 -5.629 -4.301 1.00 91.31 86 GLN A O 1
ATOM 692 N N . MET A 1 87 ? -0.713 -4.431 -4.161 1.00 91.56 87 MET A N 1
ATOM 693 C CA . MET A 1 87 ? -0.758 -4.054 -5.576 1.00 91.56 87 MET A CA 1
ATOM 694 C C . MET A 1 87 ? 0.378 -3.096 -5.965 1.00 91.56 87 MET A C 1
ATOM 696 O O . MET A 1 87 ? 0.929 -3.224 -7.056 1.00 91.56 87 MET A O 1
ATOM 700 N N . TYR A 1 88 ? 0.732 -2.145 -5.096 1.00 91.06 88 TYR A N 1
ATOM 701 C CA . TYR A 1 88 ? 1.757 -1.134 -5.390 1.0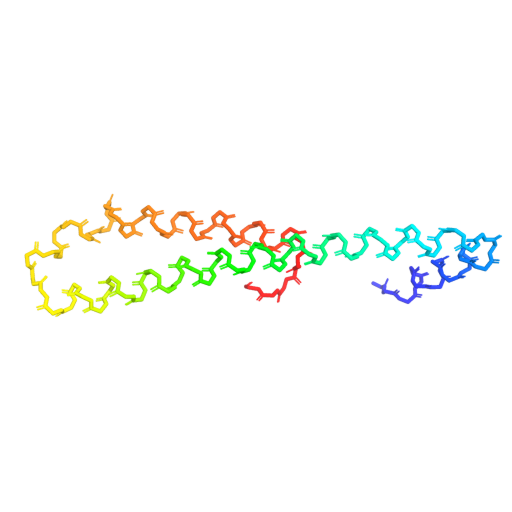0 91.06 88 TYR A CA 1
ATOM 702 C C . TYR A 1 88 ? 3.145 -1.480 -4.833 1.00 91.06 88 TYR A C 1
ATOM 704 O O . TYR A 1 88 ? 4.155 -1.069 -5.398 1.00 91.06 88 TYR A O 1
ATOM 712 N N . LEU A 1 89 ? 3.202 -2.202 -3.715 1.00 88.69 89 LEU A N 1
ATOM 713 C CA . LEU A 1 89 ? 4.404 -2.515 -2.942 1.00 88.69 89 LEU A CA 1
ATOM 714 C C . LEU A 1 89 ? 4.366 -3.982 -2.483 1.00 88.69 89 LEU A C 1
ATOM 716 O O . LEU A 1 89 ? 4.123 -4.271 -1.306 1.00 88.69 89 LEU A O 1
ATOM 720 N N . PRO A 1 90 ? 4.573 -4.930 -3.411 1.00 87.00 90 PRO A N 1
ATOM 721 C CA . PRO A 1 90 ? 4.451 -6.346 -3.110 1.00 87.00 90 PRO A CA 1
ATOM 722 C C . PRO A 1 90 ? 5.489 -6.797 -2.074 1.00 87.00 90 PRO A C 1
ATOM 724 O O . PRO A 1 90 ? 6.682 -6.532 -2.216 1.00 87.00 90 PRO A O 1
ATOM 727 N N . GLY A 1 91 ? 5.031 -7.518 -1.047 1.00 84.50 91 GLY A N 1
ATOM 728 C CA . GLY A 1 91 ? 5.887 -8.110 -0.011 1.00 84.50 91 GLY A CA 1
ATOM 729 C C . GLY A 1 91 ? 6.195 -7.194 1.177 1.00 84.50 91 GLY A C 1
ATOM 730 O O . GLY A 1 91 ? 7.021 -7.556 2.010 1.00 84.50 91 GLY A O 1
ATOM 731 N N . MET A 1 92 ? 5.552 -6.024 1.267 1.00 78.56 92 MET A N 1
ATOM 732 C CA . MET A 1 92 ? 5.724 -5.091 2.388 1.00 78.56 92 MET A CA 1
ATOM 733 C C . MET A 1 92 ? 4.756 -5.305 3.567 1.00 78.56 92 MET A C 1
ATOM 735 O O . MET A 1 92 ? 4.966 -4.688 4.613 1.00 78.56 92 MET A O 1
ATOM 739 N N . VAL A 1 93 ? 3.708 -6.130 3.425 1.00 71.00 93 VAL A N 1
ATOM 740 C CA . VAL A 1 93 ? 2.646 -6.343 4.435 1.00 71.00 93 VAL A CA 1
ATOM 741 C C . VAL A 1 93 ? 2.280 -7.814 4.565 1.00 71.00 93 VAL A C 1
ATOM 743 O O . VAL A 1 93 ? 2.261 -8.499 3.521 1.00 71.00 93 VAL A O 1
#

InterPro domains:
  IPR017880 KilA, N-terminal [PS51301] (1-30)

Organism: NCBI:txid1197719

Radius of gyration: 20.81 Å; Cα contacts (8 Å, |Δi|>4): 48; chains: 1; bounding box: 42×24×58 Å

Foldseek 3Di:
DVVVVVVVQVVVCVVPVVSVVVVVVVLVVLVVQLVVLVVVLVVLVVVLVVVVVVCVVPVVCDVQCDPPHPVVVSVVVNVVSVVSNCVSPNPPD

Mean predicted aligned error: 6.4 Å